Protein AF-A0A955DPU6-F1 (afdb_monomer_lite)

Foldseek 3Di:
DDDDDPDPPPPPPVPPPPPPPDDPDPWDKDFDDFVPAKDWDAAPVRDDIWIWGWGIDTPVGTDIDTPDDDDPPRD

Radius of gyration: 26.64 Å; chains: 1; bounding box: 47×54×69 Å

Sequence (75 aa):
MTSKNPAVTASAEATANPPRHFNRRQAERFAVAPMYTEIRARREDHSPEMSGHIYDVSATGIRLELDAPVLPGDA

pLDDT: mean 80.99, std 18.41, range [39.94, 97.38]

Secondary structure (DSSP, 8-state):
----PPP------------------SS-EEE--GGG-EEEE--TT-PPPEEEEEEEEETTEEEEEESS---TT--

Structure (mmCIF, N/CA/C/O backbone):
data_AF-A0A955DPU6-F1
#
_entry.id   AF-A0A955DPU6-F1
#
loop_
_atom_site.group_PDB
_atom_site.id
_atom_site.type_symbol
_atom_site.label_atom_id
_atom_site.label_alt_id
_atom_site.label_comp_id
_atom_site.label_asym_id
_atom_site.label_entity_id
_atom_site.label_seq_id
_atom_site.pdbx_PDB_ins_code
_atom_site.Cartn_x
_atom_site.Cartn_y
_atom_site.Cartn_z
_atom_site.occupancy
_atom_site.B_iso_or_equiv
_atom_site.auth_seq_id
_atom_site.auth_comp_id
_atom_site.auth_asym_id
_atom_site.auth_atom_id
_atom_site.pdbx_PDB_model_num
ATOM 1 N N . MET A 1 1 ? 33.918 -44.750 53.782 1.00 39.94 1 MET A N 1
ATOM 2 C CA . MET A 1 1 ? 34.385 -45.060 52.416 1.00 39.94 1 MET A CA 1
ATOM 3 C C . MET A 1 1 ? 33.176 -45.343 51.534 1.00 39.94 1 MET A C 1
ATOM 5 O O . MET A 1 1 ? 32.492 -46.324 51.769 1.00 39.94 1 MET A O 1
ATOM 9 N N . THR A 1 2 ? 32.929 -44.426 50.587 1.00 43.56 2 THR A N 1
ATOM 10 C CA . THR A 1 2 ? 32.364 -44.668 49.239 1.00 43.56 2 THR A CA 1
ATOM 11 C C . THR A 1 2 ? 30.916 -45.190 49.164 1.00 43.56 2 THR A C 1
ATOM 13 O O . THR A 1 2 ? 30.662 -46.375 49.302 1.00 43.56 2 THR A O 1
ATOM 16 N N . SER A 1 3 ? 29.914 -44.305 49.088 1.00 44.56 3 SER A N 1
ATOM 17 C CA . SER A 1 3 ? 29.346 -43.712 47.854 1.00 44.56 3 SER A CA 1
ATOM 18 C C . SER A 1 3 ? 28.714 -44.730 46.902 1.00 44.56 3 SER A C 1
ATOM 20 O O . SER A 1 3 ? 29.425 -45.553 46.327 1.00 44.56 3 SER A O 1
ATOM 22 N N . LYS A 1 4 ? 27.398 -44.586 46.680 1.00 47.69 4 LYS A N 1
ATOM 23 C CA . LYS A 1 4 ? 26.779 -44.475 45.346 1.00 47.69 4 LYS A CA 1
ATOM 24 C C . LYS A 1 4 ? 25.281 -44.180 45.494 1.00 47.69 4 LYS A C 1
ATOM 26 O O . LYS A 1 4 ? 24.472 -45.082 45.674 1.00 47.69 4 LYS A O 1
ATOM 31 N N . ASN A 1 5 ? 24.928 -42.898 45.415 1.00 45.28 5 ASN A N 1
ATOM 32 C CA . ASN A 1 5 ? 23.559 -42.481 45.112 1.00 45.28 5 ASN A CA 1
ATOM 33 C C . ASN A 1 5 ? 23.230 -42.937 43.681 1.00 45.28 5 ASN A C 1
ATOM 35 O O . ASN A 1 5 ? 24.048 -42.679 42.789 1.00 45.28 5 ASN A O 1
ATOM 39 N N . PRO A 1 6 ? 22.083 -43.585 43.415 1.00 48.41 6 PRO A N 1
ATOM 40 C CA . PRO A 1 6 ? 21.657 -43.800 42.044 1.00 48.41 6 PRO A CA 1
ATOM 41 C C . PRO A 1 6 ? 21.289 -42.443 41.443 1.00 48.41 6 PRO A C 1
ATOM 43 O O . PRO A 1 6 ? 20.529 -41.667 42.022 1.00 48.41 6 PRO A O 1
ATOM 46 N N . ALA A 1 7 ? 21.910 -42.147 40.304 1.00 46.44 7 ALA A N 1
ATOM 47 C CA . ALA A 1 7 ? 21.688 -40.946 39.527 1.00 46.44 7 ALA A CA 1
ATOM 48 C C . ALA A 1 7 ? 20.188 -40.765 39.268 1.00 46.44 7 ALA A 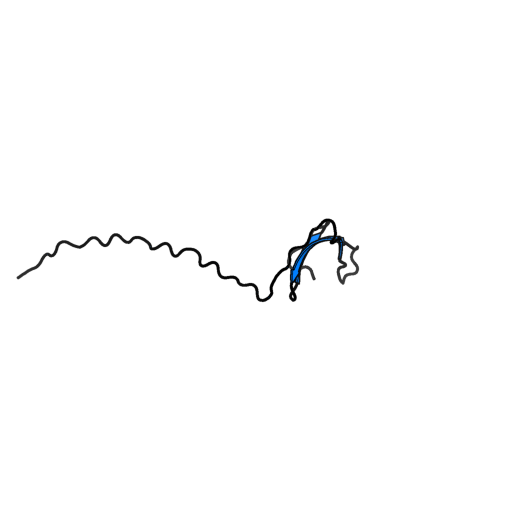C 1
ATOM 50 O O . ALA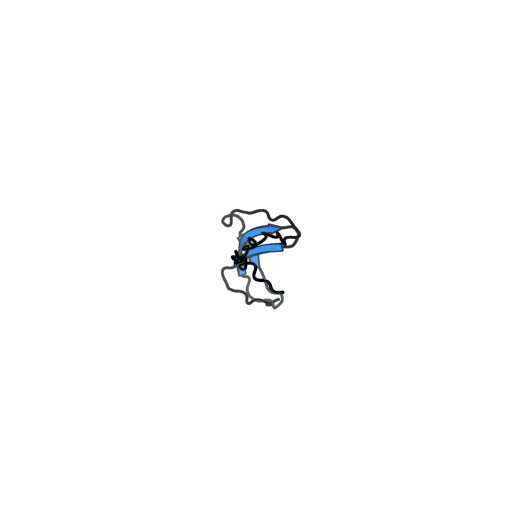 A 1 7 ? 19.548 -41.602 38.634 1.00 46.44 7 ALA A O 1
ATOM 51 N N . VAL A 1 8 ? 19.640 -39.658 39.764 1.00 49.16 8 VAL A N 1
ATOM 52 C CA . VAL A 1 8 ? 18.371 -39.124 39.282 1.00 49.16 8 VAL A CA 1
ATOM 53 C C . VAL A 1 8 ? 18.616 -38.764 37.823 1.00 49.16 8 VAL A C 1
ATOM 55 O O . VAL A 1 8 ? 19.299 -37.785 37.523 1.00 49.16 8 VAL A O 1
ATOM 58 N N . THR A 1 9 ? 18.130 -39.612 36.920 1.00 46.06 9 THR A N 1
ATOM 59 C CA . THR A 1 9 ? 18.052 -39.325 35.492 1.00 46.06 9 THR A CA 1
ATOM 60 C C . THR A 1 9 ? 17.194 -38.080 35.340 1.00 46.06 9 THR A C 1
ATOM 62 O O . THR A 1 9 ? 15.968 -38.141 35.405 1.00 46.06 9 THR A O 1
ATOM 65 N N . ALA A 1 10 ? 17.847 -36.929 35.201 1.00 47.38 10 ALA A N 1
ATOM 66 C CA . ALA A 1 10 ? 17.200 -35.715 34.758 1.00 47.38 10 ALA A CA 1
ATOM 67 C C . ALA A 1 10 ? 1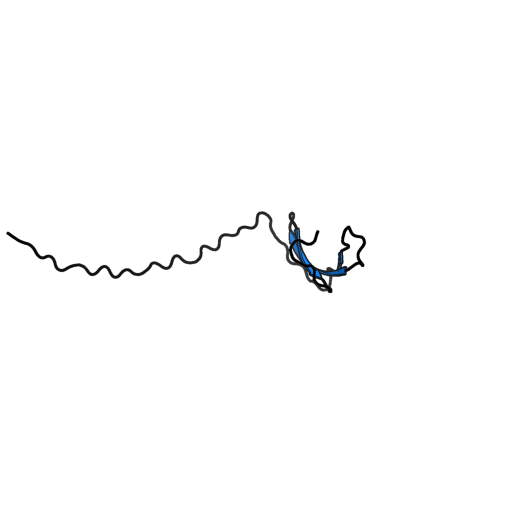6.751 -35.960 33.316 1.00 47.38 10 ALA A C 1
ATOM 69 O O . ALA A 1 10 ? 17.534 -35.834 32.374 1.00 47.38 10 ALA A O 1
ATOM 70 N N . SER A 1 11 ? 15.495 -36.370 33.153 1.00 45.31 11 SER A N 1
ATOM 71 C CA . SER A 1 11 ? 14.790 -36.235 31.889 1.00 45.31 11 SER A CA 1
ATOM 72 C C . SER A 1 11 ? 14.782 -34.748 31.564 1.00 45.31 11 SER A C 1
ATOM 74 O O . SER A 1 11 ? 14.027 -33.975 32.149 1.00 45.31 11 SER A O 1
ATOM 76 N N . ALA A 1 12 ? 15.692 -34.340 30.686 1.00 56.66 12 ALA A N 1
ATOM 77 C CA . ALA A 1 12 ? 15.664 -33.032 30.070 1.00 56.66 12 ALA A CA 1
ATOM 78 C C . ALA A 1 12 ? 14.440 -32.993 29.149 1.00 56.66 12 ALA A C 1
ATOM 80 O O . ALA A 1 12 ? 14.540 -33.236 27.947 1.00 56.66 12 ALA A O 1
ATOM 81 N N . GLU A 1 13 ? 13.265 -32.717 29.719 1.00 50.84 13 GLU A N 1
ATOM 82 C CA . GLU A 1 13 ? 12.218 -32.058 28.954 1.00 50.84 13 GLU A CA 1
ATOM 83 C C . GLU A 1 13 ? 12.839 -30.756 28.462 1.00 50.84 13 GLU A C 1
ATOM 85 O O . GLU A 1 13 ? 13.082 -29.819 29.224 1.00 50.84 13 GLU A O 1
ATOM 90 N N . ALA A 1 14 ? 13.185 -30.729 27.177 1.00 58.97 14 ALA A N 1
ATOM 91 C CA . ALA A 1 14 ? 13.416 -29.487 26.483 1.00 58.97 14 ALA A CA 1
ATOM 92 C C . ALA A 1 14 ? 12.116 -28.692 26.617 1.00 58.97 14 ALA A C 1
ATOM 94 O O . ALA A 1 14 ? 11.158 -28.940 25.888 1.00 58.97 14 ALA A O 1
ATOM 95 N N . THR A 1 15 ? 12.067 -27.782 27.593 1.00 57.25 15 THR A N 1
ATOM 96 C CA . THR A 1 15 ? 11.025 -26.771 27.715 1.00 57.25 15 THR A CA 1
ATOM 97 C C . THR A 1 15 ? 11.000 -26.025 26.391 1.00 57.25 15 THR A C 1
ATOM 99 O O . THR A 1 15 ? 11.812 -25.128 26.155 1.00 57.25 15 THR A O 1
ATOM 102 N N . ALA A 1 16 ? 10.118 -26.443 25.486 1.00 64.38 16 ALA A N 1
ATOM 103 C CA . ALA A 1 16 ? 9.875 -25.752 24.240 1.00 64.38 16 ALA A CA 1
ATOM 104 C C . ALA A 1 16 ? 9.344 -24.375 24.631 1.00 64.38 16 ALA A C 1
ATOM 106 O O . ALA A 1 16 ? 8.192 -24.232 25.031 1.00 64.38 16 ALA A O 1
ATOM 107 N N . ASN A 1 17 ? 10.218 -23.369 24.612 1.00 62.91 17 ASN A N 1
ATOM 108 C CA . ASN A 1 17 ? 9.826 -21.987 24.816 1.00 62.91 17 ASN A CA 1
ATOM 109 C C . ASN A 1 17 ? 8.850 -21.665 23.678 1.00 62.91 17 ASN A C 1
ATOM 111 O O . ASN A 1 17 ? 9.288 -21.653 22.521 1.00 62.91 17 ASN A O 1
ATOM 115 N N . PRO A 1 18 ? 7.543 -21.486 23.949 1.00 67.62 18 PRO A N 1
ATOM 116 C CA . PRO A 1 18 ? 6.601 -21.201 22.883 1.00 67.62 18 PRO A CA 1
ATOM 117 C C . PRO A 1 18 ? 7.079 -19.929 22.179 1.00 67.62 18 PRO A C 1
ATOM 119 O O . PRO A 1 18 ? 7.594 -19.027 22.855 1.00 67.62 18 PRO A O 1
ATOM 122 N N . PRO A 1 19 ? 6.972 -19.840 20.841 1.00 69.88 19 PRO A N 1
ATOM 123 C CA . PRO A 1 19 ? 7.383 -18.644 20.130 1.00 69.88 19 PRO A CA 1
ATOM 124 C C . PRO A 1 19 ? 6.655 -17.460 20.760 1.00 69.88 19 PRO A C 1
ATOM 126 O O . PRO A 1 19 ? 5.431 -17.345 20.697 1.00 69.88 19 PRO A O 1
ATOM 129 N N . ARG A 1 20 ? 7.410 -16.598 21.445 1.00 71.56 20 ARG A N 1
ATOM 130 C CA . ARG A 1 20 ? 6.858 -15.378 22.017 1.00 71.56 20 ARG A CA 1
ATOM 131 C C . ARG A 1 20 ? 6.397 -14.541 20.833 1.00 71.56 20 ARG A C 1
ATOM 133 O O . ARG A 1 20 ? 7.224 -14.056 20.061 1.00 71.56 20 ARG A O 1
ATOM 140 N N . HIS A 1 21 ? 5.084 -14.416 20.665 1.00 72.94 21 HIS A N 1
ATOM 141 C CA . HIS A 1 21 ? 4.477 -13.559 19.655 1.00 72.94 21 HIS A CA 1
ATOM 142 C C . HIS A 1 21 ? 4.768 -12.095 20.005 1.00 72.94 21 HIS A C 1
ATOM 144 O O . HIS A 1 21 ? 3.953 -11.395 20.599 1.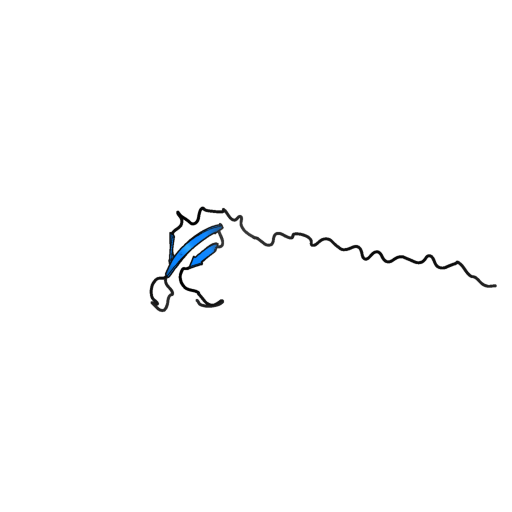00 72.94 21 HIS A O 1
ATOM 150 N N . PHE A 1 22 ? 5.971 -11.635 19.672 1.00 83.25 22 PHE A N 1
ATOM 151 C CA . PHE A 1 22 ? 6.357 -10.243 19.820 1.00 83.25 22 PHE A CA 1
ATOM 152 C C . PHE A 1 22 ? 5.800 -9.447 18.644 1.00 83.25 22 PHE A C 1
ATOM 154 O O . PHE A 1 22 ? 6.233 -9.598 17.498 1.00 83.25 22 PHE A O 1
ATOM 161 N N . ASN A 1 23 ? 4.834 -8.579 18.933 1.00 85.75 23 ASN A N 1
ATOM 162 C CA . ASN A 1 23 ? 4.380 -7.590 17.971 1.00 85.75 23 ASN A CA 1
ATOM 163 C C . ASN A 1 23 ? 5.488 -6.542 17.770 1.00 85.75 23 ASN A C 1
ATOM 165 O O . ASN A 1 23 ? 5.782 -5.763 18.670 1.00 85.75 23 ASN A O 1
ATOM 169 N N . ARG A 1 24 ? 6.112 -6.539 16.586 1.00 90.69 24 ARG A N 1
ATOM 170 C CA . ARG A 1 24 ? 7.174 -5.586 16.210 1.00 90.69 24 ARG A CA 1
ATOM 171 C C . ARG A 1 24 ? 6.639 -4.295 15.575 1.00 90.69 24 ARG A C 1
ATOM 173 O O . ARG A 1 24 ? 7.431 -3.456 15.154 1.00 90.69 24 ARG A O 1
ATOM 180 N N . ARG A 1 25 ? 5.318 -4.153 15.419 1.00 90.56 25 ARG A N 1
ATOM 181 C CA . ARG A 1 25 ? 4.711 -2.982 14.770 1.00 90.56 25 ARG A CA 1
ATOM 182 C C . ARG A 1 25 ? 4.822 -1.767 15.686 1.00 90.56 25 ARG A C 1
ATOM 184 O O . ARG A 1 25 ? 4.474 -1.846 16.857 1.00 90.56 25 ARG A O 1
ATOM 191 N N . GLN A 1 26 ? 5.262 -0.646 15.124 1.00 92.75 26 GLN A N 1
ATOM 192 C CA . GLN A 1 26 ? 5.325 0.641 15.827 1.00 92.75 26 GLN A CA 1
ATOM 193 C C . GLN A 1 26 ? 4.031 1.458 15.694 1.00 92.75 26 GLN A C 1
ATOM 195 O O . GLN A 1 26 ? 3.821 2.391 16.460 1.00 92.75 26 GLN A O 1
ATOM 200 N N . ALA A 1 27 ? 3.166 1.107 14.738 1.00 95.50 27 ALA A N 1
ATOM 201 C CA . ALA A 1 27 ? 1.884 1.758 14.499 1.00 95.50 27 ALA A CA 1
ATOM 202 C C . ALA A 1 27 ? 0.783 0.719 14.254 1.00 95.50 27 ALA A C 1
ATOM 204 O O . ALA A 1 27 ? 1.033 -0.358 13.697 1.00 95.50 27 ALA A O 1
ATOM 205 N N . GLU A 1 28 ? -0.437 1.057 14.668 1.00 96.19 28 GLU A N 1
ATOM 206 C CA . GLU A 1 28 ? -1.635 0.277 14.368 1.00 96.19 28 GLU A CA 1
ATOM 207 C C . GLU A 1 28 ? -1.915 0.266 12.859 1.00 96.19 28 GLU A C 1
ATOM 209 O O . GLU A 1 28 ? -1.628 1.235 12.151 1.00 96.19 28 GLU A O 1
ATOM 214 N N . ARG A 1 29 ? -2.447 -0.859 12.368 1.00 97.19 29 ARG A N 1
ATOM 215 C CA . ARG A 1 29 ? -2.845 -1.049 10.971 1.00 97.19 29 ARG A CA 1
ATOM 216 C C . ARG A 1 29 ? -4.339 -1.302 10.892 1.00 97.19 29 ARG A C 1
ATOM 218 O O . ARG A 1 29 ? -4.836 -2.206 11.559 1.00 97.19 29 ARG A O 1
ATOM 225 N N . PHE A 1 30 ? -5.010 -0.562 10.021 1.00 96.56 30 PHE A N 1
ATOM 226 C CA . PHE A 1 30 ? -6.432 -0.697 9.741 1.00 96.56 30 PHE A CA 1
ATOM 227 C C . PHE A 1 30 ? -6.614 -1.439 8.422 1.00 96.56 30 PHE A C 1
ATOM 229 O O . PHE A 1 30 ? -6.082 -1.020 7.393 1.00 96.56 30 PHE A O 1
ATOM 236 N N . ALA A 1 31 ? -7.341 -2.554 8.464 1.00 97.00 31 ALA A N 1
ATOM 237 C CA . ALA A 1 31 ? -7.706 -3.294 7.265 1.00 97.00 31 ALA A CA 1
ATOM 238 C C . ALA A 1 31 ? -8.764 -2.522 6.469 1.00 97.00 31 ALA A C 1
ATOM 240 O O . ALA A 1 31 ? -9.656 -1.898 7.045 1.00 97.00 31 ALA A O 1
ATOM 241 N N . VAL A 1 32 ? -8.674 -2.600 5.146 1.00 95.44 32 VAL A N 1
ATOM 242 C CA . VAL A 1 32 ? -9.615 -1.971 4.214 1.00 95.44 32 VAL A CA 1
ATOM 243 C C . VAL A 1 32 ? -10.086 -2.994 3.183 1.00 95.44 32 VAL A C 1
ATOM 245 O O . VAL A 1 32 ? -9.429 -4.010 2.960 1.00 95.44 32 VAL A O 1
ATOM 248 N N . ALA A 1 33 ? -11.245 -2.751 2.573 1.00 94.44 33 ALA A N 1
ATOM 249 C CA . ALA A 1 33 ? -11.782 -3.611 1.524 1.00 94.44 33 ALA A CA 1
ATOM 250 C C . ALA A 1 33 ? -11.115 -3.274 0.172 1.00 94.44 33 ALA A C 1
ATOM 252 O O . ALA A 1 33 ? -11.369 -2.181 -0.338 1.00 94.44 33 ALA A O 1
ATOM 253 N N . PRO A 1 34 ? -10.329 -4.188 -0.440 1.00 90.69 34 PRO A N 1
ATOM 254 C CA . PRO A 1 34 ? -9.531 -3.887 -1.638 1.00 90.69 34 PRO A CA 1
ATOM 255 C C . PRO A 1 34 ? -10.344 -3.371 -2.830 1.00 90.69 34 PRO A C 1
ATOM 257 O O . PRO A 1 34 ? -9.902 -2.498 -3.569 1.00 90.69 34 PRO A O 1
ATOM 260 N N . MET A 1 35 ? -11.578 -3.864 -2.978 1.00 84.31 35 MET A N 1
ATOM 261 C CA . MET A 1 35 ? -12.500 -3.479 -4.054 1.00 84.31 35 MET A CA 1
ATOM 262 C C . MET A 1 35 ? -12.767 -1.964 -4.122 1.00 84.31 35 MET A C 1
ATOM 264 O O . MET A 1 35 ? -13.128 -1.462 -5.181 1.00 84.31 35 MET A O 1
ATOM 268 N N . TYR A 1 36 ? -12.590 -1.235 -3.016 1.00 88.88 36 TYR A N 1
ATOM 269 C CA . TYR A 1 36 ? -12.875 0.200 -2.928 1.00 88.88 36 TYR A CA 1
ATOM 270 C C . TYR A 1 36 ? -11.623 1.059 -2.715 1.00 88.88 36 TYR A C 1
ATOM 272 O O . TYR A 1 36 ? -11.736 2.238 -2.388 1.00 88.88 36 TYR A O 1
ATOM 280 N N . THR A 1 37 ? -10.430 0.481 -2.857 1.00 93.88 37 THR A N 1
ATOM 281 C CA . THR A 1 37 ? -9.156 1.145 -2.545 1.00 93.88 37 THR A CA 1
ATOM 282 C C . THR A 1 37 ? -8.193 1.091 -3.721 1.00 93.88 37 THR A C 1
ATOM 284 O O . THR A 1 37 ? -7.006 0.813 -3.548 1.00 93.88 37 THR A O 1
ATOM 287 N N . GLU A 1 38 ? -8.709 1.341 -4.926 1.00 95.50 38 GLU A N 1
ATOM 288 C CA . GLU A 1 38 ? -7.869 1.493 -6.112 1.00 95.50 38 GLU A CA 1
ATOM 289 C C . GLU A 1 38 ? -6.808 2.576 -5.878 1.00 95.50 38 GLU A C 1
ATOM 291 O O . GLU A 1 38 ? -7.103 3.676 -5.402 1.00 95.50 38 GLU A O 1
ATOM 296 N N . ILE A 1 39 ? -5.565 2.247 -6.218 1.00 94.56 39 ILE A N 1
ATOM 297 C CA . ILE A 1 39 ? -4.437 3.168 -6.173 1.00 94.56 39 ILE A CA 1
ATOM 298 C C . ILE A 1 39 ? -3.739 3.244 -7.515 1.00 94.56 39 ILE A C 1
ATOM 300 O O . ILE A 1 39 ? -3.772 2.318 -8.325 1.00 94.56 39 ILE A O 1
ATOM 304 N N . ARG A 1 40 ? -3.046 4.363 -7.698 1.00 94.69 40 ARG A N 1
ATOM 305 C CA . ARG A 1 40 ? -2.148 4.608 -8.811 1.00 94.69 40 ARG A CA 1
ATOM 306 C C . ARG A 1 40 ? -0.769 4.948 -8.269 1.00 94.69 40 ARG A C 1
ATOM 308 O O . ARG A 1 40 ? -0.635 5.845 -7.438 1.00 94.69 40 ARG A O 1
ATOM 315 N N . ALA A 1 41 ? 0.238 4.209 -8.713 1.00 91.00 41 ALA A N 1
ATOM 316 C CA . ALA A 1 41 ? 1.627 4.397 -8.327 1.00 91.00 41 ALA A CA 1
ATOM 317 C C . ALA A 1 41 ? 2.456 4.759 -9.559 1.00 91.00 41 ALA A C 1
ATOM 319 O O . ALA A 1 41 ? 2.304 4.163 -10.626 1.00 91.00 41 ALA A O 1
ATOM 320 N N . ARG A 1 42 ? 3.357 5.725 -9.407 1.00 90.56 42 ARG A N 1
ATOM 321 C CA . ARG A 1 42 ? 4.310 6.116 -10.444 1.00 90.56 42 ARG A CA 1
ATOM 322 C C . ARG A 1 42 ? 5.700 6.149 -9.833 1.00 90.56 42 ARG A C 1
ATOM 324 O O . ARG A 1 42 ? 5.872 6.716 -8.759 1.00 90.56 42 ARG A O 1
ATOM 331 N N . ARG A 1 43 ? 6.658 5.533 -10.522 1.00 87.12 43 ARG A N 1
ATOM 332 C CA . ARG A 1 43 ? 8.077 5.603 -10.164 1.00 87.12 43 ARG A CA 1
ATOM 333 C C . ARG A 1 43 ? 8.642 6.974 -10.542 1.00 87.12 43 ARG A C 1
ATOM 335 O O . ARG A 1 43 ? 8.139 7.626 -11.460 1.00 87.12 43 ARG A O 1
ATOM 342 N N . GLU A 1 44 ? 9.684 7.414 -9.847 1.00 88.44 44 GLU A N 1
ATOM 343 C CA . GLU A 1 44 ? 10.306 8.721 -10.108 1.00 88.44 44 GLU A CA 1
ATOM 344 C C . GLU A 1 44 ? 10.982 8.797 -11.486 1.00 88.44 44 GLU A C 1
ATOM 346 O O . GLU A 1 44 ? 11.063 9.869 -12.078 1.00 88.44 44 GLU A O 1
ATOM 351 N N . ASP A 1 45 ? 11.384 7.654 -12.045 1.00 86.88 45 ASP A N 1
ATOM 352 C CA . ASP A 1 45 ? 12.004 7.520 -13.370 1.00 86.88 45 ASP A CA 1
ATOM 353 C C . ASP A 1 45 ? 11.044 7.757 -14.557 1.00 86.88 45 ASP A C 1
ATOM 355 O O . ASP A 1 45 ? 11.388 7.485 -15.707 1.00 86.88 45 ASP A O 1
ATOM 359 N N . HIS A 1 46 ? 9.842 8.274 -14.287 1.00 81.56 46 HIS A N 1
ATOM 360 C CA . HIS A 1 46 ? 8.776 8.505 -15.261 1.00 81.56 46 HIS A CA 1
ATOM 361 C C . HIS A 1 46 ? 8.289 7.238 -15.984 1.00 81.56 46 HIS A C 1
ATOM 363 O O . HIS A 1 46 ? 7.700 7.335 -17.066 1.00 81.56 46 HIS A O 1
ATOM 369 N N . SER A 1 47 ? 8.472 6.060 -15.380 1.00 85.38 47 SER A N 1
ATOM 370 C CA . SER A 1 47 ? 7.849 4.823 -15.852 1.00 85.38 47 SER A CA 1
ATOM 371 C C . SER A 1 47 ? 6.322 4.948 -15.965 1.00 85.38 47 SER A C 1
ATOM 373 O O . SER A 1 47 ? 5.705 5.771 -15.273 1.00 85.38 47 SER A O 1
ATOM 375 N N . PRO A 1 48 ? 5.686 4.107 -16.805 1.00 89.25 48 PRO A N 1
ATOM 376 C CA . PRO A 1 48 ? 4.236 4.020 -16.871 1.00 89.25 48 PRO A CA 1
ATOM 377 C C . PRO A 1 48 ? 3.603 3.832 -15.490 1.00 89.25 48 PRO A C 1
ATOM 379 O O . PRO A 1 48 ? 4.145 3.163 -14.610 1.00 89.25 48 PRO A O 1
ATOM 382 N N . GLU A 1 49 ? 2.434 4.435 -15.318 1.00 93.62 49 GLU A N 1
ATOM 383 C CA . GLU A 1 49 ? 1.659 4.335 -14.089 1.00 93.62 49 GLU A CA 1
ATOM 384 C C . GLU A 1 49 ? 1.171 2.901 -13.863 1.00 93.62 49 GLU A C 1
ATOM 386 O O . GLU A 1 49 ? 0.700 2.236 -14.785 1.00 93.62 49 GLU A O 1
ATOM 391 N N . MET A 1 50 ? 1.270 2.442 -12.621 1.00 93.75 50 MET A N 1
ATOM 392 C CA . MET A 1 50 ? 0.806 1.131 -12.183 1.00 93.75 50 MET A CA 1
ATOM 393 C C . MET A 1 50 ? -0.491 1.298 -11.396 1.00 93.75 50 MET A C 1
ATOM 395 O O . MET A 1 50 ? -0.602 2.213 -10.576 1.00 93.75 50 MET A O 1
ATOM 399 N N . SER A 1 51 ? -1.457 0.411 -11.615 1.00 96.38 51 SER A N 1
ATOM 400 C CA . SER A 1 51 ? -2.655 0.303 -10.776 1.00 96.38 51 SER A CA 1
ATOM 401 C C . SER A 1 51 ? -2.538 -0.825 -9.765 1.00 96.38 51 SER A C 1
ATOM 403 O O . SER A 1 51 ? -1.669 -1.694 -9.868 1.00 96.38 51 SER A O 1
ATOM 405 N N . GLY A 1 52 ? -3.413 -0.777 -8.767 1.00 95.50 52 GLY A N 1
ATOM 406 C CA . GLY A 1 52 ? -3.525 -1.813 -7.762 1.00 95.50 52 GLY A CA 1
ATOM 407 C C . GLY A 1 52 ? -4.535 -1.465 -6.681 1.00 95.50 52 GLY A C 1
ATOM 408 O O . GLY A 1 52 ? -5.350 -0.556 -6.847 1.00 95.50 52 GLY A O 1
ATOM 409 N N . HIS A 1 53 ? -4.440 -2.156 -5.547 1.00 97.31 53 HIS A N 1
ATOM 410 C CA . HIS A 1 53 ? -5.354 -1.999 -4.416 1.00 97.31 53 HIS A CA 1
ATOM 411 C C . HIS A 1 53 ? -4.623 -2.011 -3.069 1.00 97.31 53 HIS A C 1
ATOM 413 O O . HIS A 1 53 ? -3.586 -2.659 -2.908 1.00 97.31 53 HIS A O 1
ATOM 419 N N . ILE A 1 54 ? -5.186 -1.329 -2.067 1.00 97.31 54 ILE A N 1
ATOM 420 C CA . ILE A 1 54 ? -4.689 -1.362 -0.680 1.00 97.31 54 ILE A CA 1
ATOM 421 C C . ILE A 1 54 ? -5.443 -2.423 0.126 1.00 97.31 54 ILE A C 1
ATOM 423 O O . ILE A 1 54 ? -6.667 -2.514 0.058 1.00 97.31 54 ILE A O 1
ATOM 427 N N . TYR A 1 55 ? -4.715 -3.158 0.965 1.00 96.81 55 TYR A N 1
ATOM 428 C CA . TYR A 1 55 ? -5.263 -4.103 1.943 1.00 96.81 55 TYR A CA 1
ATOM 429 C C . TYR A 1 55 ? -5.282 -3.561 3.371 1.00 96.81 55 TYR A C 1
ATOM 431 O O . TYR A 1 55 ? -6.192 -3.871 4.140 1.00 96.81 55 TYR A O 1
ATOM 439 N N . ASP A 1 56 ? -4.259 -2.795 3.753 1.00 96.81 56 ASP A N 1
ATOM 440 C CA . ASP A 1 56 ? -4.201 -2.141 5.056 1.00 96.81 56 ASP A CA 1
ATOM 441 C C . ASP A 1 56 ? -3.364 -0.855 5.026 1.00 96.81 56 ASP A C 1
ATOM 443 O O . ASP A 1 56 ? -2.493 -0.671 4.171 1.00 96.81 56 ASP A O 1
ATOM 447 N N .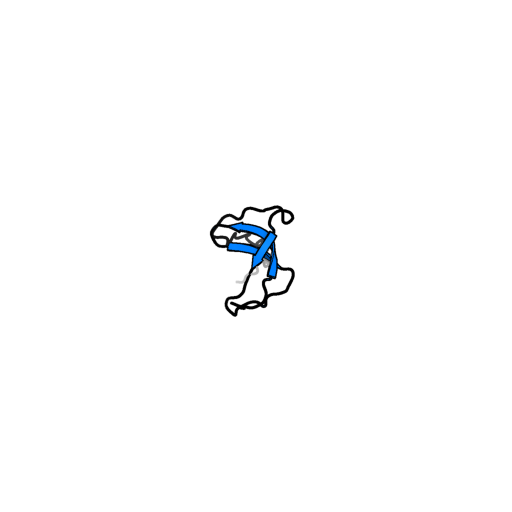 VAL A 1 57 ? -3.648 0.040 5.974 1.00 96.12 57 VAL A N 1
ATOM 448 C CA . VAL A 1 57 ? -2.951 1.318 6.158 1.00 96.12 57 VAL A CA 1
ATOM 449 C C . VAL A 1 57 ? -2.570 1.528 7.618 1.00 96.12 57 VAL A C 1
ATOM 451 O O . VAL A 1 57 ? -3.305 1.169 8.535 1.00 96.12 57 VAL A O 1
ATOM 454 N N . SER A 1 58 ? -1.403 2.125 7.830 1.00 97.38 58 SER A N 1
ATOM 455 C CA . SER A 1 58 ? -0.925 2.651 9.109 1.00 97.38 58 SER A CA 1
ATOM 456 C C . SER A 1 58 ? -0.322 4.032 8.914 1.00 97.38 58 SER A C 1
ATOM 458 O O . SER A 1 58 ? -0.007 4.428 7.794 1.00 97.38 58 SER A O 1
ATOM 460 N N . ALA A 1 59 ? -0.054 4.721 10.023 1.00 97.00 59 ALA A N 1
ATOM 461 C CA . ALA A 1 59 ? 0.676 5.986 10.012 1.00 97.00 59 ALA A CA 1
ATOM 462 C C . ALA A 1 59 ? 2.073 5.897 9.361 1.00 97.00 59 ALA A C 1
ATOM 464 O O . ALA A 1 59 ? 2.609 6.914 8.939 1.00 97.00 59 ALA A O 1
ATOM 465 N N . THR A 1 60 ? 2.671 4.702 9.279 1.00 96.50 6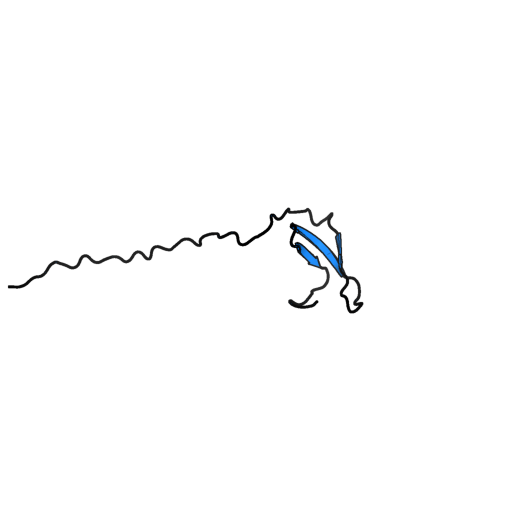0 THR A N 1
ATOM 466 C CA . THR A 1 60 ? 4.033 4.500 8.754 1.00 96.50 60 THR A CA 1
ATOM 467 C C . THR A 1 60 ? 4.080 3.810 7.391 1.00 96.50 60 THR A C 1
ATOM 469 O O . THR A 1 60 ? 5.166 3.539 6.886 1.00 96.50 60 THR A O 1
ATOM 472 N N . GLY A 1 61 ? 2.930 3.501 6.786 1.00 94.81 61 GLY A N 1
ATOM 473 C CA . GLY A 1 61 ? 2.879 2.890 5.459 1.00 94.81 61 GLY A CA 1
ATOM 474 C C . GLY A 1 61 ? 1.647 2.028 5.220 1.00 94.81 61 GLY A C 1
ATOM 475 O O . GLY A 1 61 ? 0.788 1.871 6.091 1.00 94.81 61 GLY A O 1
ATOM 476 N N . ILE A 1 62 ? 1.599 1.432 4.032 1.00 95.25 62 ILE A N 1
ATOM 477 C CA . ILE A 1 62 ? 0.477 0.633 3.529 1.00 95.25 62 ILE A CA 1
ATOM 478 C C . ILE A 1 62 ? 0.928 -0.775 3.137 1.00 95.25 62 ILE A C 1
ATOM 480 O O . ILE A 1 62 ? 2.111 -1.019 2.894 1.00 95.25 62 ILE A O 1
ATOM 484 N N . ARG A 1 63 ? -0.014 -1.718 3.096 1.00 95.44 63 ARG A N 1
ATOM 485 C CA . ARG A 1 63 ? 0.132 -2.976 2.358 1.00 95.44 63 ARG A CA 1
ATOM 486 C C . ARG A 1 63 ? -0.745 -2.901 1.121 1.00 95.44 63 ARG A C 1
ATOM 488 O O . ARG A 1 63 ? -1.942 -2.649 1.238 1.00 95.44 63 ARG A O 1
ATOM 495 N N . LEU A 1 64 ? -0.154 -3.151 -0.034 1.00 95.25 64 LEU A N 1
ATOM 496 C CA . LEU A 1 64 ? -0.812 -3.030 -1.326 1.00 95.25 64 LEU A CA 1
ATOM 497 C C . LEU A 1 64 ? -0.442 -4.205 -2.230 1.00 95.25 64 LEU A C 1
ATOM 499 O O . LEU A 1 64 ? 0.534 -4.910 -1.974 1.00 95.25 64 LEU A O 1
ATOM 503 N N . GLU A 1 65 ? -1.222 -4.376 -3.281 1.00 94.94 65 GLU A N 1
ATOM 504 C CA . GLU A 1 65 ? -0.926 -5.216 -4.439 1.00 94.94 65 GLU A CA 1
ATOM 505 C C . GLU A 1 65 ? -0.996 -4.336 -5.680 1.00 94.94 65 GLU A C 1
ATOM 507 O O . GLU A 1 65 ? -1.856 -3.461 -5.752 1.00 94.94 65 GLU A O 1
ATOM 512 N N . LEU A 1 66 ? -0.075 -4.549 -6.616 1.00 94.38 66 LEU A N 1
ATOM 513 C CA . LEU A 1 66 ? -0.045 -3.880 -7.912 1.00 94.38 66 LEU A CA 1
ATOM 514 C C . LEU A 1 66 ? -0.281 -4.908 -9.010 1.00 94.38 66 LEU A C 1
ATOM 516 O O . LEU A 1 66 ? 0.163 -6.050 -8.892 1.00 94.38 66 LEU A O 1
ATOM 520 N N . ASP A 1 67 ? -0.887 -4.463 -10.106 1.00 93.81 67 ASP A N 1
ATOM 521 C CA . ASP A 1 67 ? -1.127 -5.286 -11.297 1.00 93.81 67 ASP A CA 1
ATOM 522 C C . ASP A 1 67 ? 0.191 -5.743 -11.951 1.00 93.81 67 ASP A C 1
ATOM 524 O O . ASP A 1 67 ? 0.253 -6.785 -12.605 1.00 93.81 67 ASP A O 1
ATOM 528 N N . ALA A 1 68 ? 1.257 -4.954 -11.772 1.00 91.25 68 ALA A N 1
ATOM 529 C CA . ALA A 1 68 ? 2.603 -5.235 -12.254 1.00 91.25 68 ALA A CA 1
ATOM 530 C C . ALA A 1 68 ? 3.592 -5.351 -11.078 1.00 91.25 68 ALA A C 1
ATOM 532 O O . ALA A 1 68 ? 3.528 -4.554 -10.138 1.00 91.25 68 ALA A O 1
ATOM 533 N N . PRO A 1 69 ? 4.530 -6.315 -11.115 1.00 89.62 69 PRO A N 1
ATOM 534 C CA . PRO A 1 69 ? 5.469 -6.525 -10.023 1.00 89.62 69 PRO A CA 1
ATOM 535 C C . PRO A 1 69 ? 6.485 -5.382 -9.908 1.00 89.62 69 PRO A C 1
ATOM 537 O O . PRO A 1 69 ? 6.950 -4.821 -10.899 1.00 89.62 69 PRO A O 1
ATOM 540 N N . VAL A 1 70 ? 6.891 -5.105 -8.671 1.00 87.75 70 VAL A N 1
ATOM 541 C CA . VAL A 1 70 ? 8.010 -4.221 -8.324 1.00 87.75 70 VAL A CA 1
ATOM 542 C C . VAL A 1 70 ? 9.051 -5.063 -7.596 1.00 87.75 70 VAL A C 1
ATOM 544 O O . VAL A 1 70 ? 8.691 -5.880 -6.742 1.00 87.75 70 VAL A O 1
ATOM 547 N N . LEU A 1 71 ? 10.330 -4.915 -7.947 1.00 87.12 71 LEU A N 1
ATOM 548 C CA . LEU A 1 71 ? 11.381 -5.681 -7.287 1.00 87.12 71 LEU A CA 1
ATOM 549 C C . LEU A 1 71 ? 11.684 -5.075 -5.909 1.00 87.12 71 LEU A C 1
ATOM 551 O O . LEU A 1 71 ? 11.619 -3.857 -5.733 1.00 87.12 71 LEU A O 1
ATOM 555 N N . PRO A 1 72 ? 12.023 -5.896 -4.900 1.00 84.62 72 PRO A N 1
ATOM 556 C CA . PRO A 1 72 ? 12.432 -5.374 -3.604 1.00 84.62 72 PRO A CA 1
ATOM 557 C C . PRO A 1 72 ? 13.641 -4.441 -3.732 1.00 84.62 72 PRO A C 1
ATOM 559 O O . PRO A 1 72 ? 14.679 -4.841 -4.251 1.00 84.62 72 PRO A O 1
ATOM 562 N N . GLY A 1 73 ? 13.513 -3.224 -3.204 1.00 82.56 73 GLY A N 1
ATOM 563 C CA . GLY A 1 73 ? 14.566 -2.208 -3.265 1.00 82.56 73 GLY A CA 1
ATOM 564 C C . GLY A 1 73 ? 14.500 -1.290 -4.487 1.00 82.56 73 GLY A C 1
ATOM 565 O O . GLY A 1 73 ? 15.298 -0.359 -4.546 1.00 82.56 73 GLY A O 1
ATOM 566 N N . ASP A 1 74 ? 13.555 -1.503 -5.408 1.00 78.00 74 ASP A N 1
ATOM 567 C CA . ASP A 1 74 ? 13.204 -0.489 -6.405 1.00 78.00 74 ASP A CA 1
ATOM 568 C C . ASP A 1 74 ? 12.694 0.769 -5.673 1.00 78.00 74 ASP A C 1
ATOM 570 O O . ASP A 1 74 ? 11.833 0.666 -4.790 1.00 78.00 74 ASP A O 1
ATOM 574 N N . ALA A 1 75 ? 13.258 1.928 -6.025 1.00 60.09 75 ALA A N 1
ATOM 575 C CA . ALA A 1 75 ? 12.874 3.252 -5.531 1.00 60.09 75 ALA A CA 1
ATOM 576 C C . ALA A 1 75 ? 12.003 3.977 -6.564 1.00 60.09 75 ALA A C 1
ATOM 578 O O . ALA A 1 75 ? 12.346 3.914 -7.768 1.00 60.09 75 ALA A O 1
#